Protein AF-A0A1A9VT24-F1 (afdb_monomer)

pLDDT: mean 85.59, std 12.89, range [46.75, 97.75]

Solvent-accessible surface area (backbone atoms only — not comparable to full-atom values): 7741 Å² total; per-residue (Å²): 115,40,72,75,82,69,80,90,77,66,79,83,58,99,77,71,85,74,69,49,88,60,36,42,99,66,33,47,82,40,69,61,33,55,53,52,49,46,51,51,52,31,72,74,53,51,82,74,47,75,62,44,82,41,72,47,51,79,47,55,75,68,48,69,88,49,55,65,69,58,52,51,49,54,49,45,53,52,48,55,49,50,59,74,51,44,84,42,80,34,52,50,76,40,80,15,78,63,48,59,76,75,58,60,41,56,64,54,36,63,71,43,48,87,46,44,55,72,70,56,41,61,32,49,49,67,78,96

Foldseek 3Di:
DAAPPPPPDDPDDPDDDRADPQGDPVHDGDPSVLLVVLQVVCVPCPQVDQAAEAEAPQDDPVCVPPDQVVLLVSVLVSLVSNVVSHPHLAYHYHYDPRRPPHYQQLSVLVSCVSHDDPVRSVCSNVVD

Structure (mmCIF, N/CA/C/O backbone):
data_AF-A0A1A9VT24-F1
#
_entry.id   AF-A0A1A9VT24-F1
#
loop_
_atom_site.group_PDB
_atom_site.id
_atom_site.type_symbol
_atom_site.label_atom_id
_atom_site.label_alt_id
_atom_site.label_comp_id
_atom_site.label_asym_id
_atom_site.label_entity_id
_atom_site.label_seq_id
_atom_site.pdbx_PDB_ins_code
_atom_site.Cartn_x
_atom_site.Cartn_y
_atom_site.Cartn_z
_atom_site.occupancy
_atom_site.B_iso_or_equiv
_atom_site.auth_seq_id
_atom_site.auth_comp_id
_atom_site.auth_asym_id
_atom_site.auth_atom_id
_atom_site.pdbx_PDB_model_num
ATOM 1 N N . MET A 1 1 ? 13.150 -10.597 -7.816 1.00 61.59 1 MET A N 1
ATOM 2 C CA . MET A 1 1 ? 12.662 -10.234 -9.172 1.00 61.59 1 MET A CA 1
ATOM 3 C C . MET A 1 1 ? 13.258 -8.859 -9.516 1.00 61.59 1 MET A C 1
ATOM 5 O O . MET A 1 1 ? 13.885 -8.289 -8.627 1.00 61.59 1 MET A O 1
ATOM 9 N N . ARG A 1 2 ? 13.248 -8.365 -10.764 1.00 78.19 2 ARG A N 1
ATOM 10 C CA . ARG A 1 2 ? 13.908 -7.078 -11.113 1.00 78.19 2 ARG A CA 1
ATOM 11 C C . ARG A 1 2 ? 12.893 -6.052 -11.617 1.00 78.19 2 ARG A C 1
ATOM 13 O O . ARG A 1 2 ? 11.940 -6.426 -12.285 1.00 78.19 2 ARG A O 1
ATOM 20 N N . SER A 1 3 ? 13.123 -4.760 -11.397 1.00 77.06 3 SER A N 1
ATOM 21 C CA . SER A 1 3 ? 12.319 -3.733 -12.071 1.00 77.06 3 SER A CA 1
ATOM 22 C C . SER A 1 3 ? 12.753 -3.574 -13.520 1.00 77.06 3 SER A C 1
ATOM 24 O O . SER A 1 3 ? 13.916 -3.286 -13.812 1.00 77.06 3 SER A O 1
ATOM 26 N N . CYS A 1 4 ? 11.797 -3.753 -14.425 1.00 83.69 4 CYS A N 1
ATOM 27 C CA . CYS A 1 4 ? 12.002 -3.668 -15.869 1.00 83.69 4 CYS A CA 1
ATOM 28 C C . CYS A 1 4 ? 11.361 -2.416 -16.483 1.00 83.69 4 CYS A C 1
ATOM 30 O O . CYS A 1 4 ? 11.421 -2.218 -17.692 1.00 83.69 4 CYS A O 1
ATOM 32 N N . TRP A 1 5 ? 10.762 -1.560 -15.649 1.00 75.25 5 TRP A N 1
ATOM 33 C CA . TRP A 1 5 ? 9.877 -0.467 -16.068 1.00 75.25 5 TRP A CA 1
ATOM 34 C C . TRP A 1 5 ? 10.584 0.894 -16.162 1.00 75.25 5 TRP A C 1
ATOM 36 O O . TRP A 1 5 ? 9.938 1.928 -16.315 1.00 75.25 5 TRP A O 1
ATOM 46 N N . HIS A 1 6 ? 11.919 0.916 -16.086 1.00 65.62 6 HIS A N 1
ATOM 47 C CA . HIS A 1 6 ? 12.712 2.132 -16.263 1.00 65.62 6 HIS A CA 1
ATOM 48 C C . HIS A 1 6 ? 12.895 2.449 -17.754 1.00 65.62 6 HIS A C 1
ATOM 50 O O . HIS A 1 6 ? 13.788 1.919 -18.414 1.00 65.62 6 HIS A O 1
ATOM 56 N N . ILE A 1 7 ? 12.058 3.351 -18.270 1.00 53.31 7 ILE A N 1
ATOM 57 C CA . ILE A 1 7 ? 12.052 3.787 -19.678 1.00 53.31 7 ILE A CA 1
ATOM 58 C C . ILE A 1 7 ? 13.294 4.641 -20.038 1.00 53.31 7 ILE A C 1
ATOM 60 O O . ILE A 1 7 ? 13.646 4.761 -21.206 1.00 53.31 7 ILE A O 1
ATOM 64 N N . GLU A 1 8 ? 14.037 5.180 -19.064 1.00 47.81 8 GLU A N 1
ATOM 65 C CA . GLU A 1 8 ? 15.101 6.169 -19.330 1.00 47.81 8 GLU A CA 1
ATOM 66 C C . GLU A 1 8 ? 16.484 5.625 -19.747 1.00 47.81 8 GLU A C 1
ATOM 68 O O . GLU A 1 8 ? 17.389 6.424 -19.984 1.00 47.81 8 GLU A O 1
ATOM 73 N N . ARG A 1 9 ? 16.711 4.307 -19.872 1.00 46.75 9 ARG A N 1
ATOM 74 C CA . ARG A 1 9 ? 18.055 3.784 -20.234 1.00 46.75 9 ARG A CA 1
ATOM 75 C C . ARG A 1 9 ? 18.092 2.564 -21.151 1.00 46.75 9 ARG A C 1
ATOM 77 O O . ARG A 1 9 ? 19.011 1.756 -21.046 1.00 46.75 9 ARG A O 1
ATOM 84 N N . GLN A 1 10 ? 17.152 2.423 -22.077 1.00 50.41 10 GLN A N 1
ATOM 85 C CA . GLN A 1 10 ? 17.308 1.419 -23.132 1.00 50.41 10 GLN A CA 1
ATOM 86 C C . GLN A 1 10 ? 17.427 2.100 -24.491 1.00 50.41 10 GLN A C 1
ATOM 88 O O . GLN A 1 10 ? 16.441 2.403 -25.153 1.00 50.41 10 GLN A O 1
ATOM 93 N N . THR A 1 11 ? 18.672 2.325 -24.921 1.00 49.84 11 THR A N 1
ATOM 94 C CA . THR A 1 11 ? 18.977 2.276 -26.350 1.00 49.84 11 THR A CA 1
ATOM 95 C C . THR A 1 11 ? 18.576 0.876 -26.822 1.00 49.84 11 THR A C 1
ATOM 97 O O . THR A 1 11 ? 19.072 -0.101 -26.256 1.00 49.84 11 THR A O 1
ATOM 100 N N . PRO A 1 12 ? 17.659 0.731 -27.792 1.00 47.88 12 PRO A N 1
ATOM 101 C CA . PRO A 1 12 ? 17.225 -0.588 -28.209 1.00 47.88 12 PRO A CA 1
ATOM 102 C C . PRO A 1 12 ? 18.394 -1.265 -28.923 1.00 47.88 12 PRO A C 1
ATOM 104 O O . PRO A 1 12 ? 18.701 -0.951 -30.072 1.00 47.88 12 PRO A O 1
ATOM 107 N N . SER A 1 13 ? 19.070 -2.189 -28.241 1.00 52.62 13 SER A N 1
ATOM 108 C CA . SER A 1 13 ? 19.771 -3.250 -28.948 1.00 52.62 13 SER A CA 1
ATOM 109 C C . SER A 1 13 ? 18.699 -4.140 -29.577 1.00 52.62 13 SER A C 1
ATOM 111 O O . SER A 1 13 ? 17.659 -4.414 -28.977 1.00 52.62 13 SER A O 1
ATOM 113 N N . SER A 1 14 ? 18.925 -4.562 -30.815 1.00 51.75 14 SER A N 1
ATOM 114 C CA . SER A 1 14 ? 17.963 -5.246 -31.689 1.00 51.75 14 SER A CA 1
ATOM 115 C C . SER A 1 14 ? 17.495 -6.637 -31.212 1.00 51.75 14 SER A C 1
ATOM 117 O O . SER A 1 14 ? 16.895 -7.375 -31.988 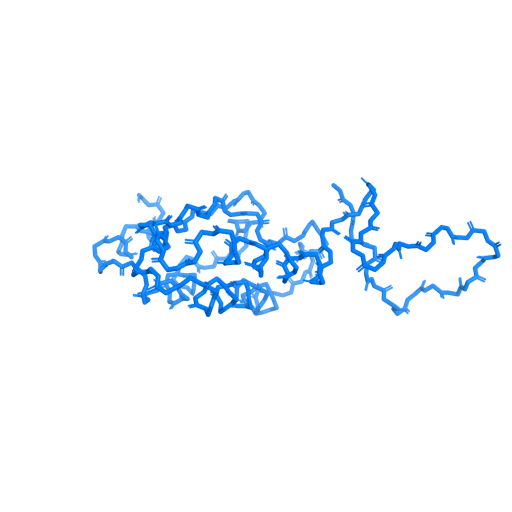1.00 51.75 14 SER A O 1
ATOM 119 N N . SER A 1 15 ? 17.741 -7.006 -29.952 1.00 56.06 15 SER A N 1
ATOM 120 C CA . SER A 1 15 ? 17.394 -8.300 -29.351 1.00 56.06 15 SER A CA 1
ATOM 121 C C . SER A 1 15 ? 16.840 -8.220 -27.920 1.00 56.06 15 SER A C 1
ATOM 123 O O . SER A 1 15 ? 16.656 -9.261 -27.287 1.00 56.06 15 SER A O 1
ATOM 125 N N . ALA A 1 16 ? 16.570 -7.026 -27.378 1.00 63.75 16 ALA A N 1
ATOM 126 C CA . ALA A 1 16 ? 16.016 -6.904 -26.030 1.00 63.75 16 ALA A CA 1
ATOM 127 C C . ALA A 1 16 ? 14.544 -7.358 -26.000 1.00 63.75 16 ALA A C 1
ATOM 129 O O . ALA A 1 16 ? 13.687 -6.761 -26.651 1.00 63.75 16 ALA A O 1
ATOM 130 N N . HIS A 1 17 ? 14.254 -8.420 -25.239 1.00 71.62 17 HIS A N 1
ATOM 131 C CA . HIS A 1 17 ? 12.885 -8.834 -24.936 1.00 71.62 17 HIS A CA 1
ATOM 132 C C . HIS A 1 17 ? 12.193 -7.708 -24.161 1.00 71.62 17 HIS A C 1
ATOM 134 O O . HIS A 1 17 ? 12.568 -7.405 -23.026 1.00 71.62 17 HIS A O 1
ATOM 140 N N . LEU A 1 18 ? 11.222 -7.055 -24.795 1.00 82.00 18 LEU A N 1
ATOM 141 C CA . LEU A 1 18 ? 10.446 -5.995 -24.165 1.00 82.00 18 LEU A CA 1
ATOM 142 C C . LEU A 1 18 ? 9.339 -6.626 -23.310 1.00 82.00 18 LEU A C 1
ATOM 144 O O . LEU A 1 18 ? 8.600 -7.470 -23.824 1.00 82.00 18 LEU A O 1
ATOM 148 N N . PRO A 1 19 ? 9.188 -6.223 -22.035 1.00 87.94 19 PRO A N 1
ATOM 149 C CA . PRO A 1 19 ? 8.093 -6.698 -21.201 1.00 87.94 19 PRO A CA 1
ATOM 150 C C . PRO A 1 19 ? 6.730 -6.407 -21.837 1.00 87.94 19 PRO A C 1
ATOM 152 O O . PRO A 1 19 ? 6.517 -5.352 -22.440 1.00 87.94 19 PRO A O 1
ATOM 155 N N . GLY A 1 20 ? 5.783 -7.332 -21.675 1.00 91.38 20 GLY A N 1
ATOM 156 C CA . GLY A 1 20 ? 4.409 -7.126 -22.119 1.00 91.38 20 GLY A CA 1
ATOM 157 C C . GLY A 1 20 ? 3.686 -6.069 -21.280 1.00 91.38 20 GLY A C 1
ATOM 158 O O . GLY A 1 20 ? 4.124 -5.703 -20.189 1.00 91.38 20 GLY A O 1
ATOM 159 N N . ARG A 1 21 ? 2.509 -5.623 -21.750 1.00 91.50 21 ARG A N 1
ATOM 160 C CA . ARG A 1 21 ? 1.677 -4.606 -21.068 1.00 91.50 21 ARG A CA 1
ATOM 161 C C . ARG A 1 21 ? 1.428 -4.911 -19.588 1.00 91.50 21 ARG A C 1
ATOM 163 O O . ARG A 1 21 ? 1.329 -3.982 -18.792 1.00 91.50 21 ARG A O 1
ATOM 170 N N . TYR A 1 22 ? 1.270 -6.187 -19.248 1.00 93.75 22 TYR A N 1
ATOM 171 C CA . TYR A 1 22 ? 0.936 -6.650 -17.902 1.00 93.75 22 TYR A CA 1
ATOM 172 C C . TYR A 1 22 ? 2.106 -7.311 -17.175 1.00 93.75 22 TYR A C 1
ATOM 174 O O . TYR A 1 22 ? 1.912 -7.805 -16.073 1.00 93.75 22 TYR A O 1
ATOM 182 N N . GLY A 1 23 ? 3.307 -7.342 -17.754 1.00 92.75 23 GLY A N 1
ATOM 183 C CA . GLY A 1 23 ? 4.447 -7.959 -17.086 1.00 92.75 23 GLY A CA 1
ATOM 184 C C . GLY A 1 23 ? 5.356 -8.777 -17.986 1.00 92.75 23 GLY A C 1
ATOM 185 O O . GLY A 1 23 ? 5.137 -8.936 -19.188 1.00 92.75 23 GLY A O 1
ATOM 186 N N . ASP A 1 24 ? 6.368 -9.320 -17.326 1.00 91.69 24 ASP A N 1
ATOM 187 C CA . ASP A 1 24 ? 7.280 -10.351 -17.797 1.00 91.69 24 ASP A CA 1
ATOM 188 C C . ASP A 1 24 ? 7.632 -11.237 -16.591 1.00 91.69 24 ASP A C 1
ATOM 190 O O . ASP A 1 24 ? 7.656 -10.759 -15.455 1.00 91.69 24 ASP A O 1
ATOM 194 N N . TYR A 1 25 ? 7.885 -12.525 -16.815 1.00 90.19 25 TYR A 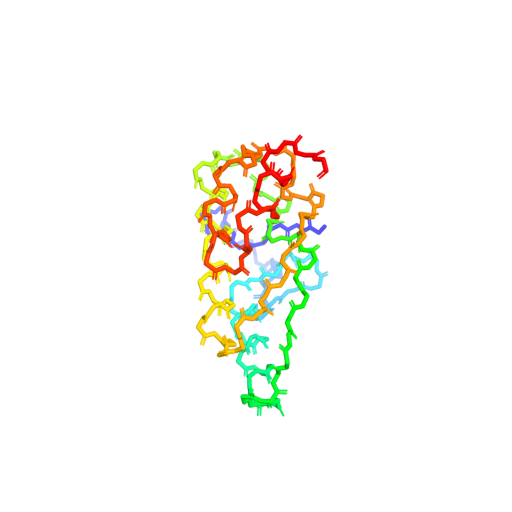N 1
ATOM 195 C CA . TYR A 1 25 ? 8.122 -13.500 -15.746 1.00 90.19 25 TYR A CA 1
ATOM 196 C C . TYR A 1 25 ? 9.389 -13.217 -14.914 1.00 90.19 25 TYR A C 1
ATOM 198 O O . TYR A 1 25 ? 9.531 -13.760 -13.819 1.00 90.19 25 TYR A O 1
ATOM 206 N N . LEU A 1 26 ? 10.306 -12.373 -15.3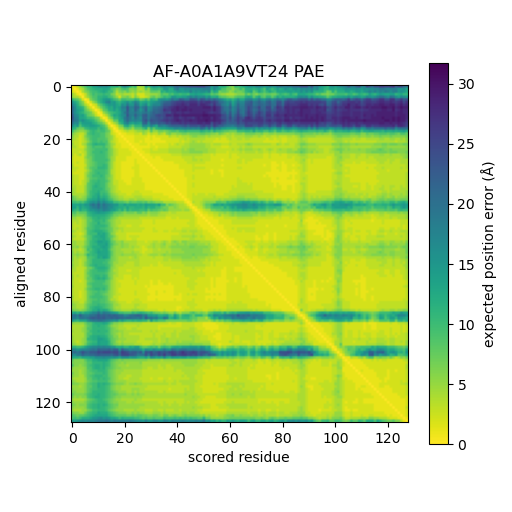99 1.00 90.06 26 LEU A N 1
ATOM 207 C CA . LEU A 1 26 ? 11.515 -11.954 -14.679 1.00 90.06 26 LEU A CA 1
ATOM 208 C C . LEU A 1 26 ? 11.364 -10.615 -13.940 1.00 90.06 26 LEU A C 1
ATOM 210 O O . LEU A 1 26 ? 12.288 -10.206 -13.221 1.00 90.06 26 LEU A O 1
ATOM 214 N N . CYS A 1 27 ? 10.229 -9.935 -14.105 1.00 90.06 27 CYS A N 1
ATOM 215 C CA . CYS A 1 27 ? 10.055 -8.538 -13.732 1.00 90.06 27 CYS A CA 1
ATOM 216 C C . CYS A 1 27 ? 9.035 -8.329 -12.608 1.00 90.06 27 CYS A C 1
ATOM 218 O O . CYS A 1 27 ? 7.995 -8.975 -12.593 1.00 90.0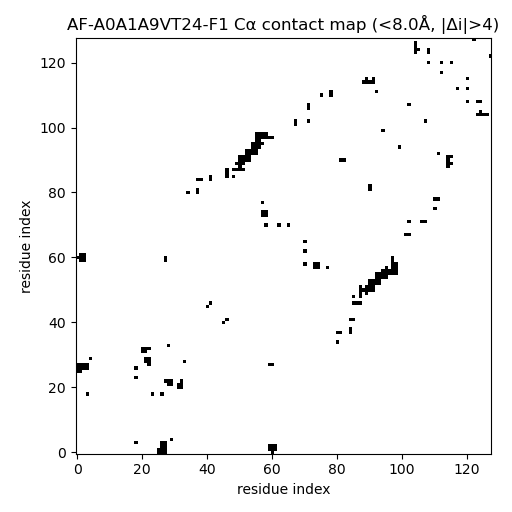6 27 CYS A O 1
ATOM 220 N N . ASP A 1 28 ? 9.304 -7.387 -11.699 1.00 91.88 28 ASP A N 1
ATOM 221 C CA . ASP A 1 28 ? 8.305 -6.948 -10.714 1.00 91.88 28 ASP A CA 1
ATOM 222 C C . ASP A 1 28 ? 7.025 -6.457 -11.419 1.00 91.88 28 ASP A C 1
ATOM 224 O O . ASP A 1 28 ? 7.062 -6.044 -12.582 1.00 91.88 28 ASP A O 1
ATOM 228 N N . SER A 1 29 ? 5.889 -6.466 -10.723 1.00 93.62 29 SER A N 1
ATOM 229 C CA . SER A 1 29 ? 4.592 -6.093 -11.299 1.00 93.62 29 SER A CA 1
ATOM 230 C C . SER A 1 29 ? 4.559 -4.635 -11.788 1.00 93.62 29 SER A C 1
ATOM 232 O O . SER A 1 29 ? 4.869 -3.727 -11.013 1.00 93.62 29 SER A O 1
ATOM 234 N N . PRO A 1 30 ? 4.138 -4.362 -13.040 1.00 93.06 30 PRO A N 1
ATOM 235 C CA . PRO A 1 30 ? 3.835 -3.002 -13.468 1.00 93.06 30 PRO A CA 1
ATOM 236 C C . PRO A 1 30 ? 2.522 -2.526 -12.839 1.00 93.06 30 PRO A C 1
ATOM 238 O O . PRO A 1 30 ? 1.647 -3.330 -12.510 1.00 93.06 30 PRO A O 1
ATOM 241 N N . TRP A 1 31 ? 2.327 -1.207 -12.773 1.00 94.94 31 TRP A N 1
ATOM 242 C CA . TRP A 1 31 ? 1.081 -0.610 -12.271 1.00 94.94 31 TRP A CA 1
ATOM 243 C C . TRP A 1 31 ? -0.172 -1.131 -12.996 1.00 94.94 31 TRP A C 1
ATOM 245 O O . TRP A 1 31 ? -1.179 -1.430 -12.362 1.00 94.94 31 TRP A O 1
ATOM 255 N N . SER A 1 32 ? -0.078 -1.347 -14.312 1.00 96.12 32 SER A N 1
ATOM 256 C CA . SER A 1 32 ? -1.154 -1.904 -15.144 1.00 96.12 32 SER A CA 1
ATOM 257 C C . SER A 1 32 ? -1.643 -3.281 -14.685 1.00 96.12 32 SER A C 1
ATOM 259 O O . SER A 1 32 ? -2.831 -3.578 -14.810 1.00 96.12 32 SER A O 1
ATOM 261 N N . LEU A 1 33 ? -0.749 -4.133 -14.169 1.00 96.75 33 LEU A N 1
ATOM 262 C CA . LEU A 1 33 ? -1.122 -5.437 -13.622 1.00 96.75 33 LEU A CA 1
ATOM 263 C C . LEU A 1 33 ? -1.840 -5.278 -12.281 1.00 96.75 33 LEU A C 1
ATOM 265 O O . LEU A 1 33 ? -2.855 -5.932 -12.058 1.00 96.75 33 LEU A O 1
ATOM 269 N N . ILE A 1 34 ? -1.339 -4.389 -11.419 1.00 97.25 34 ILE A N 1
ATOM 270 C CA . ILE A 1 34 ? -1.915 -4.123 -10.095 1.00 97.25 34 ILE A CA 1
ATOM 271 C C . ILE A 1 34 ? -3.343 -3.573 -10.241 1.00 97.25 34 ILE A C 1
ATOM 273 O O . ILE A 1 34 ? -4.267 -4.084 -9.610 1.00 97.25 34 ILE A O 1
ATOM 277 N N . GLU A 1 35 ? -3.553 -2.593 -11.126 1.00 97.50 35 GLU A N 1
ATOM 278 C CA . GLU A 1 35 ? -4.887 -2.049 -11.415 1.00 97.50 35 GLU A CA 1
ATOM 279 C C . GLU A 1 35 ? -5.829 -3.103 -11.997 1.00 97.50 35 GLU A C 1
ATOM 281 O O . GLU A 1 35 ? -6.957 -3.243 -11.527 1.00 97.50 35 GLU A O 1
ATOM 286 N N . SER A 1 36 ? -5.361 -3.885 -12.976 1.00 97.75 36 SER A N 1
ATOM 287 C CA . SER A 1 36 ? -6.175 -4.937 -13.589 1.00 97.75 36 SER A CA 1
ATOM 288 C C . SER A 1 36 ? -6.574 -6.018 -12.583 1.00 97.75 36 SER A C 1
ATOM 290 O O . SER A 1 36 ? -7.689 -6.535 -12.658 1.00 97.75 36 SER A O 1
ATOM 292 N N . ALA A 1 37 ? -5.689 -6.365 -11.646 1.00 96.75 37 ALA A N 1
ATOM 293 C CA . ALA A 1 37 ? -5.990 -7.318 -10.586 1.00 96.75 37 ALA A CA 1
ATOM 294 C C . ALA A 1 37 ? -7.037 -6.757 -9.614 1.00 96.75 37 ALA A C 1
ATOM 296 O O . ALA A 1 37 ? -8.002 -7.449 -9.292 1.00 96.75 37 ALA A O 1
ATOM 297 N N . ALA A 1 38 ? -6.886 -5.499 -9.189 1.00 94.56 38 ALA A N 1
ATOM 298 C CA . ALA A 1 38 ? -7.843 -4.818 -8.321 1.00 94.56 38 ALA A CA 1
ATOM 299 C C . ALA A 1 38 ? -9.244 -4.747 -8.953 1.00 94.56 38 ALA A C 1
ATOM 301 O O . ALA A 1 38 ? -10.235 -5.135 -8.330 1.00 94.56 38 ALA A O 1
ATOM 302 N N . GLU A 1 39 ? -9.326 -4.353 -10.224 1.00 94.38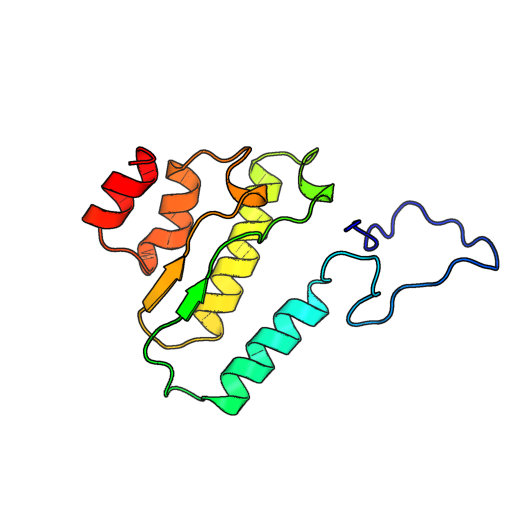 39 GLU A N 1
ATOM 303 C CA . GLU A 1 39 ? -10.579 -4.323 -10.980 1.00 94.38 39 GLU A CA 1
ATOM 304 C C . GLU A 1 39 ? -11.205 -5.719 -11.109 1.00 94.38 39 GLU A C 1
ATOM 306 O O . GLU A 1 39 ? -12.402 -5.893 -10.868 1.00 94.38 39 GLU A O 1
ATOM 311 N N . ALA A 1 40 ? -10.398 -6.739 -11.415 1.00 95.25 40 ALA A N 1
ATOM 312 C CA . ALA A 1 40 ? -10.878 -8.112 -11.498 1.00 95.25 40 ALA A CA 1
ATOM 313 C C . ALA A 1 40 ? -11.441 -8.602 -10.154 1.00 95.25 40 ALA A C 1
ATOM 315 O O . ALA A 1 40 ? -12.512 -9.212 -10.137 1.00 95.25 40 ALA A O 1
ATOM 316 N N . MET A 1 41 ? -10.774 -8.307 -9.032 1.00 92.06 41 MET A N 1
ATOM 317 C CA . MET A 1 41 ? -11.265 -8.643 -7.689 1.00 92.06 41 MET A CA 1
ATOM 318 C C . MET A 1 41 ? -12.619 -7.985 -7.409 1.00 92.06 41 MET A C 1
ATOM 320 O O . MET A 1 41 ? -13.569 -8.679 -7.038 1.00 92.06 41 MET A O 1
ATOM 324 N N . LYS A 1 42 ? -12.736 -6.678 -7.680 1.00 89.50 42 LYS A N 1
ATOM 325 C CA . LYS A 1 42 ? -13.992 -5.929 -7.543 1.00 89.50 42 LYS A CA 1
ATOM 326 C C . LYS A 1 42 ? -15.107 -6.512 -8.408 1.00 89.50 42 LYS A C 1
ATOM 328 O O . LYS A 1 42 ? -16.220 -6.694 -7.934 1.00 89.50 42 LYS A O 1
ATOM 333 N N . SER A 1 43 ? -14.815 -6.850 -9.664 1.00 91.38 43 SER A N 1
ATOM 334 C CA . SER A 1 43 ? -15.819 -7.384 -10.595 1.00 91.38 43 SER A CA 1
ATOM 335 C C . SER A 1 43 ? -16.368 -8.756 -10.185 1.00 91.38 43 SER A C 1
ATOM 337 O O . SER A 1 43 ? -17.519 -9.067 -10.475 1.00 91.38 43 SER A O 1
ATOM 339 N N . ARG A 1 44 ? -15.552 -9.584 -9.516 1.00 88.81 44 ARG A N 1
ATOM 340 C CA . ARG A 1 44 ? -15.920 -10.957 -9.144 1.00 88.81 44 ARG A CA 1
ATOM 341 C C . ARG A 1 44 ? -16.712 -11.031 -7.850 1.00 88.81 44 ARG A C 1
ATOM 343 O O . ARG A 1 44 ? -17.643 -11.822 -7.773 1.00 88.81 44 ARG A O 1
ATOM 350 N N . GLN A 1 45 ? -16.313 -10.251 -6.848 1.00 83.50 45 GLN A N 1
ATOM 351 C CA . GLN A 1 45 ? -16.939 -10.282 -5.525 1.00 83.50 45 GLN A CA 1
ATOM 352 C C . GLN A 1 45 ? -17.977 -9.168 -5.334 1.00 83.50 45 GLN A C 1
ATOM 354 O O . GLN A 1 45 ? -18.834 -9.271 -4.459 1.00 83.50 45 GLN A O 1
ATOM 359 N N . GLY A 1 46 ? -17.939 -8.116 -6.159 1.00 76.81 46 GLY A N 1
ATOM 360 C CA . GLY A 1 46 ? -18.763 -6.927 -5.966 1.00 76.81 46 GLY A CA 1
ATOM 361 C C . GLY A 1 46 ? -18.510 -6.291 -4.599 1.00 76.81 46 GLY A C 1
ATOM 362 O O . GLY A 1 46 ? -17.395 -6.327 -4.079 1.00 76.81 46 GLY A O 1
ATOM 363 N N . ASP A 1 47 ? -19.569 -5.754 -3.998 1.00 77.62 47 ASP A N 1
ATOM 364 C CA . ASP A 1 47 ? -19.538 -5.177 -2.650 1.00 77.62 47 ASP A CA 1
ATOM 365 C C . ASP A 1 47 ? -19.669 -6.235 -1.529 1.00 77.62 47 ASP A C 1
ATOM 367 O O . ASP A 1 47 ? -19.772 -5.880 -0.359 1.00 77.62 47 ASP A O 1
ATOM 371 N N . ASN A 1 48 ? -19.639 -7.538 -1.849 1.00 82.88 48 ASN A N 1
ATOM 372 C CA . ASN A 1 48 ? -19.789 -8.624 -0.864 1.00 82.88 48 ASN A CA 1
ATOM 373 C C . ASN A 1 48 ? -18.476 -9.005 -0.155 1.00 82.88 48 ASN A C 1
ATOM 375 O O . ASN A 1 48 ? -18.397 -10.047 0.495 1.00 82.88 48 ASN A O 1
ATOM 379 N N . VAL A 1 49 ? -17.421 -8.205 -0.304 1.00 87.06 49 VAL A N 1
ATOM 380 C CA . VAL A 1 49 ? -16.159 -8.427 0.405 1.00 87.06 49 VAL A CA 1
ATOM 381 C C . VAL A 1 49 ? -16.326 -7.970 1.853 1.00 87.06 49 VAL A C 1
ATOM 383 O O . VAL A 1 49 ? -16.561 -6.794 2.110 1.00 87.06 49 VAL A O 1
ATOM 386 N N . GLU A 1 50 ? -16.191 -8.889 2.807 1.00 88.25 50 GLU A N 1
ATOM 387 C CA . GLU A 1 50 ? -16.290 -8.560 4.236 1.00 88.25 50 GLU A CA 1
ATOM 388 C C . GLU A 1 50 ? -15.026 -7.854 4.747 1.00 88.25 50 GLU A C 1
ATOM 390 O O . GLU A 1 50 ? -15.107 -6.899 5.520 1.00 88.25 50 GLU A O 1
ATOM 395 N N . PHE A 1 51 ? -13.855 -8.311 4.295 1.00 90.69 51 PHE A N 1
ATOM 396 C CA . PHE A 1 51 ? -12.561 -7.714 4.605 1.00 90.69 51 PHE A CA 1
ATOM 397 C C . PHE A 1 51 ? -11.507 -8.072 3.552 1.00 90.69 51 PHE A C 1
ATOM 399 O O . PHE A 1 51 ? -11.639 -9.046 2.807 1.00 90.69 51 PHE A O 1
ATOM 406 N N . VAL A 1 52 ? -10.421 -7.301 3.537 1.00 92.62 52 VAL A N 1
ATOM 407 C CA . VAL A 1 52 ? -9.231 -7.550 2.718 1.00 92.62 52 VAL A CA 1
ATOM 408 C C . VAL A 1 52 ? -8.021 -7.702 3.630 1.00 92.62 52 VAL A C 1
ATOM 410 O O . VAL A 1 52 ? -7.804 -6.881 4.518 1.00 92.62 52 VAL A O 1
ATOM 413 N N . LEU A 1 53 ? -7.205 -8.727 3.389 1.00 94.38 53 LEU A N 1
ATOM 414 C CA . LEU A 1 53 ? -5.876 -8.856 3.986 1.00 94.38 53 LEU A CA 1
ATOM 415 C C . LEU A 1 53 ? -4.840 -8.410 2.957 1.00 94.38 53 LEU A C 1
ATOM 417 O O . LEU A 1 53 ? -4.738 -9.016 1.890 1.00 94.38 53 LEU A O 1
ATOM 421 N N . TRP A 1 54 ? -4.067 -7.372 3.272 1.00 94.81 54 TRP A N 1
ATOM 422 C CA . TRP A 1 54 ? -2.954 -6.931 2.432 1.00 94.81 54 TRP A CA 1
ATOM 423 C C . TRP A 1 54 ? -1.640 -7.193 3.158 1.00 94.81 54 TRP A C 1
ATOM 425 O O . TRP A 1 54 ? -1.261 -6.463 4.064 1.00 94.81 54 TRP A O 1
ATOM 435 N N . THR A 1 55 ? -0.928 -8.245 2.766 1.00 95.19 55 THR A N 1
ATOM 436 C CA . THR A 1 55 ? 0.257 -8.727 3.490 1.00 95.19 55 THR A CA 1
ATOM 437 C C . THR A 1 55 ? 1.575 -8.068 3.061 1.00 95.19 55 THR A C 1
ATOM 439 O O . THR A 1 55 ? 2.624 -8.697 3.164 1.00 95.19 55 THR A O 1
ATOM 442 N N . GLY A 1 56 ? 1.523 -6.829 2.568 1.00 93.56 56 GLY A N 1
ATOM 443 C CA . GLY A 1 56 ? 2.710 -6.042 2.231 1.00 93.56 56 GLY A CA 1
ATOM 444 C C . GLY A 1 56 ? 3.398 -6.425 0.918 1.00 93.56 56 GLY A C 1
ATOM 445 O O . GLY A 1 56 ? 2.741 -6.881 -0.018 1.00 93.56 56 GLY A O 1
ATOM 446 N N . ASP A 1 57 ? 4.704 -6.155 0.862 1.00 93.62 57 ASP A N 1
ATOM 447 C CA . ASP A 1 57 ? 5.590 -6.181 -0.310 1.00 93.62 57 ASP A CA 1
ATOM 448 C C . ASP A 1 57 ? 5.020 -5.346 -1.468 1.00 93.62 57 ASP A C 1
ATOM 450 O O . ASP A 1 57 ? 4.950 -5.764 -2.625 1.00 93.62 57 ASP A O 1
ATOM 454 N N . GLY A 1 58 ? 4.577 -4.129 -1.132 1.00 92.94 58 GLY A N 1
ATOM 455 C CA . GLY A 1 58 ? 4.099 -3.147 -2.104 1.00 92.94 58 GLY A CA 1
ATOM 456 C C . GLY A 1 58 ? 5.237 -2.457 -2.857 1.00 92.94 58 GLY A C 1
ATOM 457 O O . GLY A 1 58 ? 5.045 -1.976 -3.977 1.00 92.94 58 GLY A O 1
ATOM 458 N N . LEU A 1 59 ? 6.429 -2.402 -2.260 1.00 92.19 59 LEU A N 1
ATOM 459 C CA . LEU A 1 59 ? 7.629 -1.890 -2.910 1.00 92.19 59 LEU A CA 1
ATOM 460 C C . LEU A 1 59 ? 8.329 -2.969 -3.748 1.00 92.19 59 LEU A C 1
ATOM 462 O O . LEU A 1 59 ? 8.524 -4.101 -3.324 1.00 92.19 59 LEU A O 1
ATOM 466 N N . SER A 1 60 ? 8.771 -2.581 -4.945 1.00 89.75 60 SER A N 1
ATOM 467 C CA . SER A 1 60 ? 9.705 -3.380 -5.747 1.00 89.75 60 SER A CA 1
ATOM 468 C C . SER A 1 60 ? 11.110 -3.327 -5.142 1.00 89.75 60 SER A C 1
ATOM 470 O O . SER A 1 60 ? 11.520 -2.302 -4.598 1.00 89.75 60 SER A O 1
ATOM 472 N N . HIS A 1 61 ? 11.910 -4.363 -5.388 1.00 84.69 61 HIS A N 1
ATOM 473 C CA . HIS A 1 61 ? 13.342 -4.398 -5.079 1.00 84.69 61 HIS A CA 1
ATOM 474 C C . HIS A 1 61 ? 14.111 -3.173 -5.620 1.00 84.69 61 HIS A C 1
ATOM 476 O O . HIS A 1 61 ? 15.097 -2.727 -5.034 1.00 84.69 61 HIS A O 1
ATOM 482 N N . SER A 1 62 ? 13.679 -2.575 -6.741 1.00 84.12 62 SER A N 1
ATOM 483 C CA . SER A 1 62 ? 14.320 -1.361 -7.275 1.00 84.12 62 SER A CA 1
ATOM 484 C C . SER A 1 62 ? 13.990 -0.091 -6.496 1.00 84.12 62 SER A C 1
ATOM 486 O O . SER A 1 62 ? 14.565 0.961 -6.775 1.00 84.12 62 SER A O 1
ATOM 488 N N . ALA A 1 63 ? 13.036 -0.154 -5.568 1.00 87.31 63 ALA A N 1
ATOM 489 C CA . ALA A 1 63 ? 12.695 0.957 -4.698 1.00 87.31 63 ALA A CA 1
ATOM 490 C C . ALA A 1 63 ? 13.734 1.154 -3.588 1.00 87.31 63 ALA A C 1
ATOM 492 O O . ALA A 1 63 ? 13.807 2.252 -3.048 1.00 87.31 63 ALA A O 1
ATOM 493 N N . HIS A 1 64 ? 14.583 0.161 -3.281 1.00 84.75 64 HIS A N 1
ATOM 494 C CA . HIS A 1 64 ? 15.633 0.257 -2.251 1.00 84.75 64 HIS A CA 1
ATOM 495 C C . HIS A 1 64 ? 16.463 1.551 -2.314 1.00 84.75 64 HIS A C 1
ATOM 497 O O . HIS A 1 64 ? 16.520 2.245 -1.295 1.00 84.75 64 HIS A O 1
ATOM 503 N N . PRO A 1 65 ? 17.054 1.941 -3.467 1.00 87.44 65 PRO A N 1
ATOM 504 C CA . PRO A 1 65 ? 17.827 3.179 -3.585 1.00 87.44 65 PRO A CA 1
ATOM 505 C C . PRO A 1 65 ? 16.975 4.459 -3.662 1.00 87.44 65 PRO A C 1
ATOM 507 O O . PRO A 1 65 ? 17.535 5.551 -3.764 1.00 87.44 65 PRO A O 1
ATOM 510 N N . MET A 1 66 ? 15.641 4.368 -3.678 1.00 88.12 66 MET A N 1
ATOM 511 C CA . MET A 1 66 ? 14.769 5.545 -3.724 1.00 88.12 66 MET A CA 1
ATOM 512 C C . MET A 1 66 ? 14.703 6.245 -2.364 1.00 88.12 66 MET A C 1
ATOM 514 O O . MET A 1 66 ? 14.909 5.636 -1.317 1.00 88.12 66 MET A O 1
ATOM 518 N N . SER A 1 67 ? 14.374 7.538 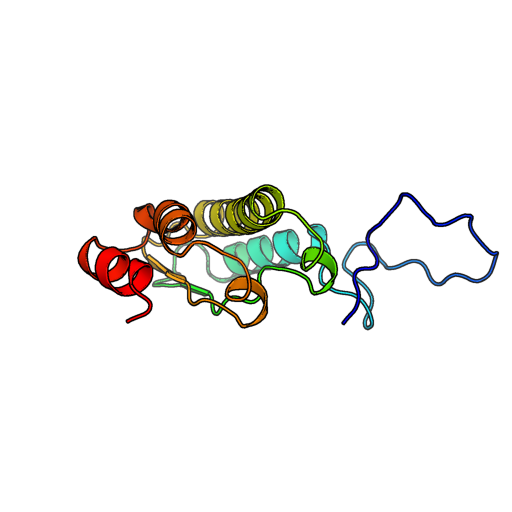-2.380 1.00 90.25 67 SER A N 1
ATOM 519 C CA . SER A 1 67 ? 14.123 8.287 -1.149 1.00 90.25 67 SER A CA 1
ATOM 520 C C . SER A 1 67 ? 12.863 7.787 -0.440 1.00 90.25 67 SER A C 1
ATOM 522 O O . SER A 1 67 ? 11.905 7.358 -1.085 1.00 90.25 67 SER A O 1
ATOM 524 N N . GLU A 1 68 ? 12.821 7.940 0.884 1.00 88.12 68 GLU A N 1
ATOM 525 C CA . GLU A 1 68 ? 11.656 7.553 1.692 1.00 88.12 68 GLU A CA 1
ATOM 526 C C . GLU A 1 68 ? 10.358 8.220 1.246 1.00 88.12 68 GLU A C 1
ATOM 528 O O . GLU A 1 68 ? 9.304 7.596 1.254 1.00 88.12 68 GLU A O 1
ATOM 533 N N . LEU A 1 69 ? 10.431 9.467 0.774 1.00 89.31 69 LEU A N 1
ATOM 534 C CA . LEU A 1 69 ? 9.267 10.165 0.230 1.00 89.31 69 LEU A CA 1
ATOM 535 C C . LEU A 1 69 ? 8.694 9.460 -1.007 1.00 89.31 69 LEU A C 1
ATOM 537 O O . LEU A 1 69 ? 7.480 9.316 -1.105 1.00 89.31 69 LEU A O 1
ATOM 541 N N . LYS A 1 70 ? 9.548 8.976 -1.920 1.00 90.75 70 LYS A N 1
ATOM 542 C CA . LYS A 1 70 ? 9.098 8.240 -3.114 1.00 90.75 70 LYS A CA 1
ATOM 543 C C . LYS A 1 70 ? 8.517 6.877 -2.750 1.00 90.75 70 LYS A C 1
ATOM 545 O O . LYS A 1 70 ? 7.527 6.459 -3.336 1.00 90.75 70 LYS A O 1
ATOM 550 N N . LYS A 1 71 ? 9.108 6.191 -1.771 1.00 91.44 71 LYS A N 1
ATOM 551 C CA . LYS A 1 71 ? 8.576 4.916 -1.267 1.00 91.44 71 LYS A CA 1
ATOM 552 C C . LYS A 1 71 ? 7.197 5.100 -0.637 1.00 91.44 71 LYS A C 1
ATOM 554 O O . LYS A 1 71 ? 6.268 4.380 -0.985 1.00 91.44 71 LYS A O 1
ATOM 559 N N . LEU A 1 72 ? 7.045 6.116 0.215 1.00 91.88 72 LEU A N 1
ATOM 560 C CA . LEU A 1 72 ? 5.757 6.485 0.805 1.00 91.88 72 LEU A CA 1
ATOM 561 C C . LEU A 1 72 ? 4.717 6.857 -0.258 1.00 91.88 72 LEU A C 1
ATOM 563 O O . LEU A 1 72 ? 3.554 6.499 -0.112 1.00 91.88 72 LEU A O 1
ATOM 567 N N . GLU A 1 73 ? 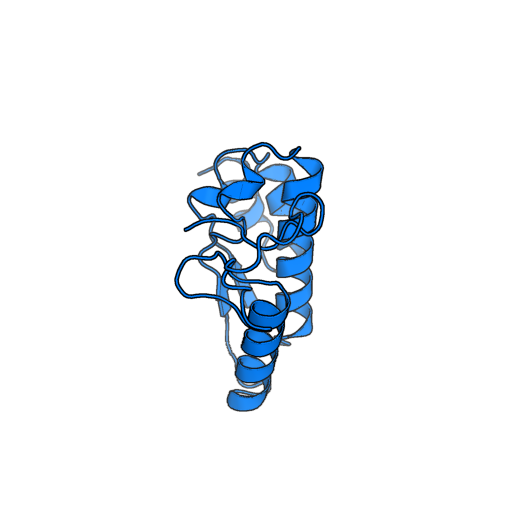5.115 7.533 -1.335 1.00 93.19 73 GLU A N 1
ATOM 568 C CA . GLU A 1 73 ? 4.227 7.842 -2.461 1.00 93.19 73 GLU A CA 1
ATOM 569 C C . GLU A 1 73 ? 3.748 6.575 -3.188 1.00 93.19 73 GLU A C 1
ATOM 571 O O . GLU A 1 73 ? 2.556 6.441 -3.463 1.00 93.19 73 GLU A O 1
ATOM 576 N N . ILE A 1 74 ? 4.637 5.607 -3.438 1.00 93.81 74 ILE A N 1
ATOM 577 C CA . ILE A 1 74 ? 4.262 4.311 -4.028 1.00 93.81 74 ILE A CA 1
ATOM 578 C C . ILE A 1 74 ? 3.261 3.578 -3.124 1.00 93.81 74 ILE A C 1
ATOM 580 O O . ILE A 1 74 ? 2.211 3.134 -3.591 1.00 93.81 74 ILE A O 1
ATOM 584 N N . LEU A 1 75 ? 3.551 3.495 -1.824 1.00 94.81 75 LEU A N 1
ATOM 585 C CA . LEU A 1 75 ? 2.680 2.829 -0.851 1.00 94.81 75 LEU A CA 1
ATOM 586 C C . LEU A 1 75 ? 1.333 3.541 -0.705 1.00 94.81 75 LEU A C 1
ATOM 588 O O . LEU A 1 75 ? 0.298 2.883 -0.586 1.00 94.81 75 LEU A O 1
ATOM 592 N N . ARG A 1 76 ? 1.317 4.875 -0.790 1.00 95.12 76 ARG A N 1
ATOM 593 C CA . ARG A 1 76 ? 0.086 5.665 -0.848 1.00 95.12 76 ARG A CA 1
ATOM 594 C C . ARG A 1 76 ? -0.726 5.354 -2.102 1.00 95.12 76 ARG A C 1
ATOM 596 O O . ARG A 1 76 ? -1.926 5.156 -1.982 1.00 95.12 76 ARG A O 1
ATOM 603 N N . ASN A 1 77 ? -0.103 5.242 -3.274 1.00 96.56 77 ASN A N 1
ATOM 604 C CA . ASN A 1 77 ? -0.822 4.907 -4.508 1.00 96.56 77 ASN A CA 1
ATOM 605 C C . ASN A 1 77 ? -1.520 3.544 -4.408 1.00 96.56 77 ASN A C 1
ATOM 607 O O . ASN A 1 77 ? -2.675 3.413 -4.815 1.00 96.56 77 ASN A O 1
ATOM 611 N N . ILE A 1 78 ? -0.844 2.543 -3.835 1.00 95.94 78 ILE A N 1
ATOM 612 C CA . ILE A 1 78 ? -1.431 1.218 -3.582 1.00 95.94 78 ILE A CA 1
ATOM 613 C C . ILE A 1 78 ? -2.568 1.326 -2.561 1.00 95.94 78 ILE A C 1
ATOM 615 O O . ILE A 1 78 ? -3.650 0.788 -2.790 1.00 95.94 78 ILE A O 1
ATOM 619 N N . THR A 1 79 ? -2.349 2.067 -1.473 1.00 95.00 79 THR A N 1
ATOM 620 C CA . THR A 1 79 ? -3.356 2.315 -0.431 1.00 95.00 79 THR A CA 1
ATOM 621 C C . THR A 1 79 ? -4.628 2.933 -1.029 1.00 95.00 79 THR A C 1
ATOM 623 O O . THR A 1 79 ? -5.723 2.402 -0.849 1.00 95.00 79 THR A O 1
ATOM 626 N N . ASP A 1 80 ? -4.478 3.989 -1.832 1.00 95.31 80 ASP A N 1
ATOM 627 C CA . ASP A 1 80 ? -5.574 4.689 -2.505 1.00 95.31 80 ASP A CA 1
ATOM 628 C C . ASP A 1 80 ? -6.284 3.785 -3.532 1.00 95.31 80 ASP A C 1
ATOM 630 O O . ASP A 1 80 ? -7.509 3.844 -3.677 1.00 95.31 80 ASP A O 1
ATOM 634 N N . LEU A 1 81 ? -5.543 2.927 -4.249 1.00 95.88 81 LEU A N 1
ATOM 635 C CA . LEU A 1 81 ? -6.123 1.935 -5.160 1.00 95.88 81 LEU A CA 1
ATOM 636 C C . LEU A 1 81 ? -6.978 0.912 -4.407 1.00 95.88 81 LEU A C 1
ATOM 638 O O . LEU A 1 81 ? -8.092 0.623 -4.842 1.00 95.88 81 LEU A O 1
ATOM 642 N N . LEU A 1 82 ? -6.502 0.375 -3.286 1.00 94.00 82 LEU A N 1
ATOM 643 C CA . LEU A 1 82 ? -7.280 -0.576 -2.492 1.00 94.00 82 LEU A CA 1
ATOM 644 C C . LEU A 1 82 ? -8.526 0.094 -1.901 1.00 94.00 82 LEU A C 1
ATOM 646 O O . LEU A 1 82 ? -9.620 -0.454 -2.032 1.00 94.00 82 LEU A O 1
ATOM 650 N N . GLY A 1 83 ? -8.387 1.312 -1.367 1.00 91.44 83 GLY A N 1
ATOM 651 C CA . GLY A 1 83 ? -9.494 2.071 -0.778 1.00 91.44 83 GLY A CA 1
ATOM 652 C C . GLY A 1 83 ? -10.605 2.439 -1.769 1.00 91.44 83 GLY A C 1
ATOM 653 O O . GLY A 1 83 ? -11.775 2.444 -1.404 1.00 91.44 83 GLY A O 1
ATOM 654 N N . ARG A 1 84 ? -10.279 2.703 -3.045 1.00 90.75 84 ARG A N 1
ATOM 655 C CA . ARG A 1 84 ? -11.298 2.939 -4.096 1.00 90.75 84 ARG A CA 1
ATOM 656 C C . ARG A 1 84 ? -11.868 1.652 -4.704 1.00 90.75 84 ARG A C 1
ATOM 658 O O . ARG A 1 84 ? -12.947 1.664 -5.306 1.00 90.75 84 ARG A O 1
ATOM 665 N N . THR A 1 85 ? -11.118 0.556 -4.616 1.00 92.06 85 THR A N 1
ATOM 666 C CA . THR A 1 85 ? -11.514 -0.737 -5.188 1.00 92.06 85 THR A CA 1
ATOM 667 C C . THR A 1 85 ? -12.529 -1.427 -4.293 1.00 92.06 85 THR A C 1
ATOM 669 O O . THR A 1 85 ? -13.563 -1.874 -4.789 1.00 92.06 85 THR A O 1
ATOM 672 N N . PHE A 1 86 ? -12.257 -1.466 -2.991 1.00 88.44 86 PHE A N 1
ATOM 673 C CA . PHE A 1 86 ? -13.075 -2.157 -2.007 1.00 88.44 86 PHE A CA 1
ATOM 674 C C . PHE A 1 86 ? -13.851 -1.143 -1.169 1.00 88.44 86 PHE A C 1
ATOM 676 O O . PHE A 1 86 ? -13.269 -0.330 -0.462 1.00 88.44 86 PHE A O 1
ATOM 683 N N . SER A 1 87 ? -15.179 -1.207 -1.251 1.00 75.81 87 SER A N 1
ATOM 684 C CA . SER A 1 87 ? -16.107 -0.428 -0.420 1.00 75.81 87 SER A CA 1
ATOM 685 C C . SER A 1 87 ? -16.189 -0.950 1.023 1.00 75.81 87 SER A C 1
ATOM 687 O O . SER A 1 87 ? -16.745 -0.280 1.895 1.00 75.81 87 SER A O 1
ATOM 689 N N . SER A 1 88 ? -15.625 -2.138 1.284 1.00 66.12 88 SER A N 1
ATOM 690 C CA . SER A 1 88 ? -15.563 -2.763 2.603 1.00 66.12 88 SER A CA 1
ATOM 691 C C . SER A 1 88 ? -14.779 -1.890 3.579 1.00 66.12 88 SER A C 1
ATOM 693 O O . SER A 1 88 ? -13.660 -1.473 3.282 1.00 66.12 88 SER A O 1
ATOM 695 N N . GLN A 1 89 ? -15.326 -1.685 4.775 1.00 66.75 89 GLN A N 1
ATOM 696 C CA . GLN A 1 89 ? -14.736 -0.824 5.809 1.00 66.75 89 GLN A CA 1
ATOM 697 C C . GLN A 1 89 ? -13.408 -1.357 6.388 1.00 66.75 89 GLN A C 1
ATOM 699 O O . GLN A 1 89 ? -12.803 -0.682 7.215 1.00 66.75 89 GLN A O 1
ATOM 704 N N . PHE A 1 90 ? -12.933 -2.534 5.964 1.00 82.00 90 PHE A N 1
ATOM 705 C CA . PHE A 1 90 ? -11.831 -3.231 6.622 1.00 82.00 90 PHE A CA 1
ATOM 706 C C . PHE A 1 90 ? -10.800 -3.789 5.633 1.00 82.00 90 PHE A C 1
ATOM 708 O O . PHE A 1 90 ? -10.871 -4.942 5.204 1.00 82.00 90 PHE A O 1
ATOM 715 N N . VAL A 1 91 ? -9.802 -2.970 5.298 1.00 92.50 91 VAL A N 1
ATOM 716 C CA . VAL A 1 91 ? -8.524 -3.458 4.764 1.00 92.50 91 VAL A CA 1
ATOM 717 C C . VAL A 1 91 ? -7.559 -3.569 5.940 1.00 92.50 91 VAL A C 1
ATOM 719 O O . VAL A 1 91 ? -7.311 -2.586 6.631 1.00 92.50 91 VAL A O 1
ATOM 722 N N . PHE A 1 92 ? -7.010 -4.756 6.176 1.00 94.44 92 PHE A N 1
ATOM 723 C CA . PHE A 1 92 ? -6.026 -5.004 7.227 1.00 94.44 92 PHE A CA 1
ATOM 724 C C . PHE A 1 92 ? -4.638 -5.172 6.598 1.00 94.44 92 PHE A C 1
ATOM 726 O O . PHE A 1 92 ? -4.311 -6.261 6.108 1.00 94.44 92 PHE A O 1
ATOM 733 N N . PRO A 1 93 ? -3.837 -4.094 6.552 1.00 93.81 93 PRO A N 1
ATOM 734 C CA . PRO A 1 93 ? -2.486 -4.145 6.027 1.00 93.81 93 PRO A CA 1
ATOM 735 C C . PRO A 1 93 ? -1.497 -4.745 7.035 1.00 93.81 93 PRO A C 1
ATOM 737 O O . PRO A 1 93 ? -1.607 -4.553 8.246 1.00 93.81 93 PRO A O 1
ATOM 740 N N . VAL A 1 94 ? -0.485 -5.425 6.509 1.00 92.75 94 VAL A N 1
ATOM 741 C CA . VAL A 1 94 ? 0.704 -5.909 7.216 1.00 92.75 94 VAL A CA 1
ATOM 742 C C . VAL A 1 94 ? 1.924 -5.430 6.435 1.00 92.75 94 VAL A C 1
ATOM 744 O O . VAL A 1 94 ? 1.884 -5.356 5.210 1.00 92.75 94 VAL A O 1
ATOM 747 N N . LEU A 1 95 ? 3.012 -5.094 7.129 1.00 91.06 95 LEU A N 1
ATOM 748 C CA . LEU A 1 95 ? 4.266 -4.733 6.467 1.00 91.06 95 LEU A CA 1
ATOM 749 C C . LEU A 1 95 ? 4.944 -5.969 5.880 1.00 91.06 95 LEU A C 1
ATOM 751 O O . LEU A 1 95 ? 5.171 -6.951 6.590 1.00 91.06 95 LEU A O 1
ATOM 755 N N . GLY A 1 96 ? 5.310 -5.877 4.606 1.00 91.19 96 GLY A N 1
ATOM 756 C CA . GLY A 1 96 ? 6.179 -6.849 3.964 1.00 91.19 96 GLY A CA 1
ATOM 757 C C . GLY A 1 96 ? 7.647 -6.600 4.293 1.00 91.19 96 GLY A C 1
ATOM 758 O O . GLY A 1 96 ? 8.015 -5.588 4.904 1.00 91.19 96 GLY A O 1
ATOM 759 N N . HIS A 1 97 ? 8.500 -7.525 3.861 1.00 89.75 97 HIS A N 1
ATOM 760 C CA . HIS A 1 97 ? 9.944 -7.378 3.999 1.00 89.75 97 HIS A CA 1
ATOM 761 C C . HIS A 1 97 ? 10.437 -6.127 3.268 1.00 89.75 97 HIS A C 1
ATOM 763 O O . HIS A 1 97 ? 11.200 -5.344 3.833 1.00 89.75 97 HIS A O 1
ATOM 769 N N . GLU A 1 98 ? 9.952 -5.909 2.046 1.00 88.38 98 GLU A N 1
ATOM 770 C CA . GLU A 1 98 ? 10.389 -4.804 1.194 1.00 88.38 98 GLU A CA 1
ATOM 771 C C . GLU A 1 98 ? 9.917 -3.440 1.731 1.00 88.38 98 GLU A C 1
ATOM 773 O O . GLU A 1 98 ? 10.629 -2.443 1.608 1.00 88.38 98 GLU A O 1
ATOM 778 N N . ASP A 1 99 ? 8.763 -3.396 2.406 1.00 86.94 99 ASP A N 1
ATOM 779 C CA . ASP A 1 99 ? 8.156 -2.165 2.939 1.00 86.94 99 ASP A CA 1
ATOM 780 C C . ASP A 1 99 ? 8.749 -1.728 4.290 1.00 86.94 99 ASP A C 1
ATOM 782 O O . ASP A 1 99 ? 8.729 -0.545 4.650 1.00 86.94 99 ASP A O 1
ATOM 786 N N . GLY A 1 100 ? 9.238 -2.690 5.079 1.00 71.50 100 GLY A N 1
ATOM 787 C CA . GLY A 1 100 ? 9.684 -2.470 6.456 1.00 71.50 100 GLY A CA 1
ATOM 788 C C . GLY A 1 100 ? 11.119 -1.960 6.586 1.00 71.50 100 GLY A C 1
ATOM 789 O O . GLY A 1 100 ? 11.507 -1.495 7.656 1.00 71.50 100 GLY A O 1
ATOM 790 N N . THR A 1 101 ? 11.922 -2.038 5.523 1.00 64.56 101 THR A N 1
ATOM 791 C CA . THR A 1 101 ? 13.367 -1.780 5.619 1.00 64.56 101 THR A CA 1
ATOM 792 C C . THR A 1 101 ? 13.724 -0.310 5.787 1.00 64.56 101 THR A C 1
ATOM 794 O O . THR A 1 101 ? 14.823 -0.016 6.260 1.00 64.56 101 THR A O 1
ATOM 797 N N . THR A 1 102 ? 12.840 0.621 5.417 1.00 56.81 102 THR A N 1
ATOM 798 C CA . THR A 1 102 ? 13.242 2.031 5.310 1.00 56.81 102 THR A CA 1
ATOM 799 C C . THR A 1 102 ? 12.269 3.047 5.911 1.00 56.81 102 THR A C 1
ATOM 801 O O . THR A 1 102 ? 12.621 4.216 6.081 1.00 56.81 102 THR A O 1
ATOM 804 N N . THR A 1 103 ? 11.082 2.612 6.332 1.00 63.12 103 THR A N 1
ATOM 805 C CA . THR A 1 103 ? 9.961 3.527 6.555 1.00 63.12 103 THR A CA 1
ATOM 806 C C . THR A 1 103 ? 9.727 3.841 8.032 1.00 63.12 103 THR A C 1
ATOM 808 O O . THR A 1 103 ? 9.639 2.960 8.883 1.00 63.12 103 THR A O 1
ATOM 811 N N . ASN A 1 104 ? 9.559 5.126 8.349 1.00 82.31 104 ASN A N 1
ATOM 812 C CA . ASN A 1 104 ? 9.051 5.559 9.647 1.00 82.31 104 ASN A CA 1
ATOM 813 C C . ASN A 1 104 ? 7.623 5.008 9.836 1.00 82.31 104 ASN A C 1
ATOM 815 O O . ASN A 1 104 ? 6.711 5.446 9.129 1.00 82.31 104 ASN A O 1
ATOM 819 N N . PHE A 1 105 ? 7.420 4.084 10.786 1.00 88.69 105 PHE A N 1
ATOM 820 C CA . PHE A 1 105 ? 6.111 3.466 11.052 1.00 88.69 105 PHE A CA 1
ATOM 821 C C . PHE A 1 105 ? 5.007 4.489 11.320 1.00 88.69 105 PHE A C 1
ATOM 823 O O . PHE A 1 105 ? 3.856 4.238 10.983 1.00 88.69 105 PHE A O 1
ATOM 830 N N . ARG A 1 106 ? 5.345 5.685 11.813 1.00 89.88 106 ARG A N 1
ATOM 831 C CA . ARG A 1 106 ? 4.387 6.785 11.951 1.00 89.88 106 ARG A CA 1
ATOM 832 C C . ARG A 1 106 ? 3.826 7.255 10.613 1.00 89.88 106 ARG A C 1
ATOM 834 O O . ARG A 1 106 ? 2.624 7.433 10.482 1.00 89.88 106 ARG A O 1
ATOM 841 N N . HIS A 1 107 ? 4.669 7.439 9.599 1.00 90.06 107 HIS A N 1
ATOM 842 C CA . HIS A 1 107 ? 4.190 7.854 8.275 1.00 90.06 107 HIS A CA 1
ATOM 843 C C . HIS A 1 107 ? 3.334 6.768 7.616 1.00 90.06 107 HIS A C 1
ATOM 845 O O . HIS A 1 107 ? 2.347 7.086 6.962 1.00 90.06 107 HIS A O 1
ATOM 851 N N . MET A 1 108 ? 3.682 5.497 7.824 1.00 89.56 108 MET A N 1
ATOM 852 C CA . MET A 1 108 ? 2.873 4.368 7.358 1.00 89.56 108 MET A CA 1
ATOM 853 C C . MET A 1 108 ? 1.529 4.283 8.090 1.00 89.56 108 MET A C 1
ATOM 855 O O . MET A 1 108 ? 0.493 4.117 7.452 1.00 89.56 108 MET A O 1
ATOM 859 N N . GLY A 1 109 ? 1.527 4.475 9.411 1.00 92.50 109 GLY A N 1
ATOM 860 C CA . GLY A 1 109 ? 0.311 4.510 10.220 1.00 92.50 109 GLY A CA 1
ATOM 861 C C . GLY A 1 109 ? -0.643 5.612 9.763 1.00 92.50 109 GLY A C 1
ATOM 862 O O . GLY A 1 109 ? -1.843 5.385 9.653 1.00 92.50 109 GLY A O 1
ATOM 863 N N . GLU A 1 110 ? -0.113 6.778 9.388 1.00 92.62 110 GLU A N 1
ATOM 864 C CA . GLU A 1 110 ? -0.908 7.875 8.827 1.00 92.62 110 GLU A CA 1
ATOM 865 C C . GLU A 1 110 ? -1.601 7.507 7.504 1.00 92.62 110 GLU A C 1
ATOM 867 O O . GLU A 1 110 ? -2.754 7.897 7.306 1.00 92.62 110 GLU A O 1
ATOM 872 N N . LEU A 1 111 ? -0.954 6.728 6.623 1.00 92.12 111 LEU A N 1
ATOM 873 C CA . LEU A 1 111 ? -1.590 6.230 5.394 1.00 92.12 111 LEU A CA 1
ATOM 874 C C . LEU A 1 111 ? -2.773 5.309 5.717 1.00 92.12 111 LEU A C 1
ATOM 876 O O . LEU A 1 111 ? -3.826 5.408 5.091 1.00 92.12 111 LEU A O 1
ATOM 880 N N . TRP A 1 112 ? -2.623 4.448 6.722 1.00 92.81 112 TRP A N 1
ATOM 881 C CA . TRP A 1 112 ? -3.605 3.416 7.071 1.00 92.81 112 TRP A CA 1
ATOM 882 C C . TRP A 1 112 ? -4.604 3.834 8.152 1.00 92.81 112 TRP A C 1
ATOM 884 O O . TRP A 1 112 ? -5.491 3.056 8.503 1.00 92.81 112 TRP A O 1
ATOM 894 N N . ARG A 1 113 ? -4.524 5.070 8.659 1.00 93.19 113 ARG A N 1
ATOM 895 C CA . ARG A 1 113 ? -5.377 5.560 9.755 1.00 93.19 113 ARG A CA 1
ATOM 896 C C . ARG A 1 113 ? -6.873 5.471 9.463 1.00 93.19 113 ARG A C 1
ATOM 898 O O . ARG A 1 113 ? -7.672 5.368 10.382 1.00 93.19 113 ARG A O 1
ATOM 905 N N . HIS A 1 114 ? -7.263 5.530 8.195 1.00 91.25 114 HIS A N 1
ATOM 906 C CA . HIS A 1 114 ? -8.663 5.418 7.795 1.00 91.25 114 HIS A CA 1
ATOM 907 C C . HIS A 1 114 ? -9.197 3.973 7.827 1.00 91.25 114 HIS A C 1
ATOM 909 O O . HIS A 1 114 ? -10.410 3.789 7.794 1.00 91.25 114 HIS A O 1
ATOM 915 N N . TRP A 1 115 ? -8.319 2.969 7.915 1.00 92.81 115 TRP A N 1
ATOM 916 C CA . TRP A 1 115 ? -8.679 1.553 8.046 1.00 92.81 115 TRP A CA 1
ATOM 917 C C . TRP A 1 115 ? -8.498 1.008 9.462 1.00 92.81 115 TRP A C 1
ATOM 919 O O . TRP A 1 115 ? -9.186 0.069 9.857 1.00 92.81 115 TRP A O 1
ATOM 929 N N . LEU A 1 116 ? -7.548 1.562 10.218 1.00 92.50 116 LEU A N 1
ATOM 930 C CA . LEU A 1 116 ? -7.112 1.001 11.491 1.00 92.50 116 LEU A CA 1
ATOM 931 C C . LEU A 1 116 ? -7.638 1.809 12.685 1.00 92.50 116 LEU A C 1
ATOM 933 O O . LEU A 1 116 ? -7.552 3.038 12.678 1.00 92.50 116 LEU A O 1
ATOM 937 N N . PRO A 1 117 ? -8.123 1.144 13.750 1.00 94.00 117 PRO A N 1
ATOM 938 C CA . PRO A 1 117 ? -8.484 1.825 14.985 1.00 94.00 117 PRO A CA 1
ATOM 939 C C . PRO A 1 117 ? -7.244 2.412 15.674 1.00 94.00 117 PRO A C 1
ATOM 941 O O . PRO A 1 117 ? -6.114 1.950 15.480 1.00 94.00 117 PRO A O 1
ATOM 944 N N . THR A 1 118 ? -7.455 3.418 16.522 1.00 94.62 118 THR A N 1
ATOM 945 C CA . THR A 1 118 ? -6.384 4.157 17.212 1.00 94.62 118 THR A CA 1
ATOM 946 C C . THR A 1 118 ? -5.443 3.239 17.998 1.00 94.62 118 THR A C 1
ATOM 948 O O . THR A 1 118 ? -4.234 3.464 18.026 1.00 94.62 118 THR A O 1
ATOM 951 N N . GLU A 1 119 ? -5.965 2.175 18.608 1.00 95.25 119 GLU A N 1
ATOM 952 C CA . GLU A 1 119 ? -5.194 1.197 19.378 1.00 95.25 119 GLU A 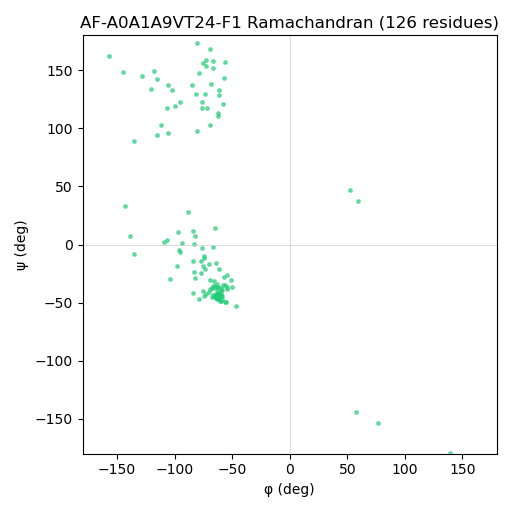CA 1
ATOM 953 C C . GLU A 1 119 ? -4.250 0.369 18.488 1.00 95.25 119 GLU A C 1
ATOM 955 O O . GLU A 1 119 ? -3.115 0.076 18.879 1.00 95.25 119 GLU A O 1
ATOM 960 N N . ALA A 1 120 ? -4.693 0.026 17.273 1.00 94.38 120 ALA A N 1
ATOM 961 C CA . ALA A 1 120 ? -3.871 -0.677 16.290 1.00 94.38 120 ALA A CA 1
ATOM 962 C C . ALA A 1 120 ? -2.770 0.239 15.740 1.00 94.38 120 ALA A C 1
ATOM 964 O O . ALA A 1 120 ? -1.620 -0.173 15.631 1.00 94.38 120 ALA A O 1
ATOM 965 N N . LEU A 1 121 ? -3.084 1.510 15.475 1.00 93.88 121 LEU A N 1
ATOM 966 C CA . LEU A 1 121 ? -2.076 2.493 15.063 1.00 93.88 121 LEU A CA 1
ATOM 967 C C . LEU A 1 121 ? -1.020 2.702 16.150 1.00 93.88 121 LEU A C 1
ATOM 969 O O . LEU A 1 121 ? 0.172 2.699 15.867 1.00 93.88 121 LEU A O 1
ATOM 973 N N . TYR A 1 122 ? -1.440 2.809 17.411 1.00 93.94 122 TYR A N 1
ATOM 974 C CA . TYR A 1 122 ? -0.525 2.996 18.535 1.00 93.94 122 TYR A CA 1
ATOM 975 C C . TYR A 1 122 ? 0.498 1.859 18.683 1.00 93.94 122 TYR A C 1
ATOM 977 O O . TYR A 1 122 ? 1.657 2.106 19.028 1.00 93.94 122 TYR A O 1
ATOM 985 N N . THR A 1 123 ? 0.073 0.613 18.472 1.00 94.06 123 THR A N 1
ATOM 986 C CA . THR A 1 123 ? 0.960 -0.562 18.529 1.00 94.06 123 THR A CA 1
ATOM 987 C C . THR A 1 123 ? 1.850 -0.635 17.292 1.00 94.06 123 THR A C 1
ATOM 989 O O . THR A 1 123 ? 3.073 -0.745 17.422 1.00 94.06 123 THR A O 1
ATOM 992 N N . PHE A 1 124 ? 1.265 -0.407 16.115 1.00 92.00 124 PHE A N 1
ATOM 993 C CA . PHE A 1 124 ? 1.966 -0.359 14.837 1.00 92.00 124 PHE A CA 1
ATOM 994 C C . PHE A 1 124 ? 3.116 0.658 14.813 1.00 92.00 124 PHE A C 1
ATOM 996 O O . PHE A 1 124 ? 4.248 0.311 14.483 1.00 92.00 124 PHE A O 1
ATOM 1003 N N . GLU A 1 125 ? 2.872 1.899 15.242 1.00 90.56 125 GLU A N 1
ATOM 1004 C CA . GLU A 1 125 ? 3.887 2.962 15.275 1.00 90.56 125 GLU A CA 1
ATOM 1005 C C . GLU A 1 125 ? 5.082 2.638 16.184 1.00 90.56 125 GLU A C 1
ATOM 1007 O O . GLU A 1 125 ? 6.163 3.210 16.031 1.00 90.56 125 GLU A O 1
ATOM 1012 N N . LYS A 1 126 ? 4.899 1.712 17.131 1.00 88.88 126 LYS A N 1
ATOM 1013 C CA . LYS A 1 126 ? 5.938 1.244 18.053 1.00 88.88 126 LYS A CA 1
ATOM 1014 C C . LYS A 1 126 ? 6.643 -0.024 17.579 1.00 88.88 126 LYS A C 1
ATOM 1016 O O . LYS A 1 126 ? 7.594 -0.435 18.246 1.00 88.88 126 LYS A O 1
ATOM 1021 N N . GLY A 1 127 ? 6.180 -0.638 16.490 1.00 81.06 127 GLY A N 1
ATOM 1022 C CA . GLY A 1 127 ? 6.647 -1.945 16.030 1.00 81.06 127 GLY A CA 1
ATOM 1023 C C . GLY A 1 127 ? 6.425 -3.045 17.072 1.00 81.06 127 GLY A C 1
ATOM 1024 O O . GLY A 1 127 ? 7.311 -3.874 17.273 1.00 81.06 127 GLY A O 1
ATOM 1025 N N . LYS A 1 128 ? 5.301 -2.987 17.798 1.00 62.09 128 LYS A N 1
ATOM 1026 C CA . LYS A 1 128 ? 4.942 -3.928 18.866 1.00 62.09 128 LYS A CA 1
ATOM 1027 C C . LYS A 1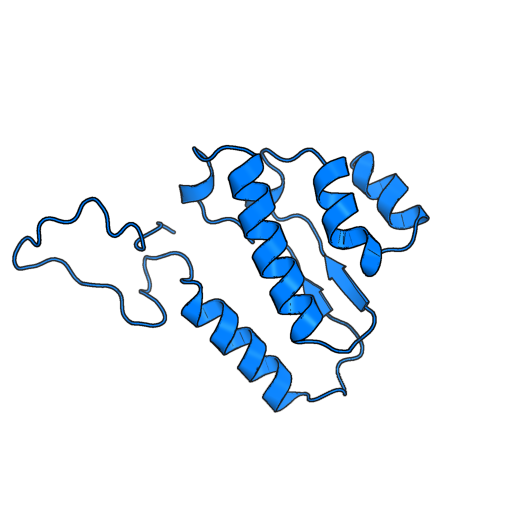 128 ? 3.683 -4.706 18.541 1.00 62.09 128 LYS A C 1
ATOM 1029 O O . LYS A 1 128 ? 2.786 -4.103 17.918 1.00 62.09 128 LYS A O 1
#

Secondary structure (DSSP, 8-state):
-B----GGG----TT--PPBTTB-TTBPPPHHHHHHHHHHHHHHHTT----EEE----S-GGGTTS-HHHHHHHHHHHHHHHHHH--SS-EEE---HHHHTT--HHHHHHHHTTTS-HHHHHHHTTT-

Radius of gyration: 16.57 Å; Cα contacts (8 Å, |Δi|>4): 129; chains: 1; bounding box: 40×24×51 Å

Nearest PDB structures (foldseek):
  5kas-assembly1_A  TM=9.008E-01  e=9.308E-07  Mus musculus
  5fi9-assembly1_A  TM=8.319E-01  e=1.123E-06  Mus musculus
  5hqn-assembly2_B  TM=8.800E-01  e=3.692E-06  Mus musculus
  5fic-assembly4_D  TM=8.219E-01  e=7.827E-06  Mus musculus
  5jg8-assembly1_A  TM=8.428E-01  e=7.460E-05  Homo sapiens

Sequence (128 aa):
MRSCWHIERQTPSSSAHLPGRYGDYLCDSPWSLIESAAEAMKSRQGDNVEFVLWTGDGLSHSAHPMSELKKLEILRNITDLLGRTFSSQFVFPVLGHEDGTTTNFRHMGELWRHWLPTEALYTFEKGK

InterPro domains:
  IPR029052 Metallo-dependent phosphatase-like [SSF56300] (21-125)

Mean predicted aligned error: 6.56 Å

Organism: Glossina austeni (NCBI:txid7395)